Protein AF-A0A9X3XB84-F1 (afdb_monomer_lite)

Radius of gyration: 33.28 Å; chains: 1; bounding box: 114×68×50 Å

pLDDT: mean 75.84, std 18.49, range [40.47, 96.44]

Sequence (131 aa):
MSDSRAESTTTIMATLAIPPNALRITAPPPDTISQRNVEAMTGIPPRVFLEVVRAPGFPLPVTRLGKLRIVNRAAFVAWVEQGAFRAAPPPPPIADAAGELEGESAGEILEAVGLTETSRRAAGRARSPRP

Organism: NCBI:txid2829994

Secondary structure (DSSP, 8-state):
----------------PPPGGG---PPPPPSEEETTTHHHHHS--HHHHHHHTTSTT--S--EEETTEEEEEHHHHHHHIIIII--PPPPPPP-----S------HHHHHHHTT-----------------

Foldseek 3Di:
DDDDPPDDPDDDDDDDDDDPPNDDDDDDDDQKDWLVCCCVLPVDHSVNVVVLVPDPPNPFDWDDDPPITMGGSVVVNVCVVVVVPPDDPDDPPPPPPPDDDPDDPPQVVCVVVVHGDDDPDDDDDDDDDDD

Structure (mmCIF, N/CA/C/O backbone):
data_AF-A0A9X3XB84-F1
#
_entry.id   AF-A0A9X3XB84-F1
#
loop_
_atom_site.group_PDB
_atom_site.id
_atom_site.type_symbol
_atom_site.label_atom_id
_atom_site.label_alt_id
_atom_site.label_comp_id
_atom_site.label_asym_id
_atom_site.label_entity_id
_atom_site.label_seq_id
_atom_site.pdbx_PDB_ins_code
_atom_site.Cartn_x
_atom_site.Cartn_y
_atom_site.Cartn_z
_atom_site.occupancy
_atom_site.B_iso_or_equiv
_atom_site.auth_seq_id
_atom_site.auth_comp_id
_atom_site.auth_asym_id
_atom_site.auth_atom_id
_atom_site.pdbx_PDB_model_num
ATOM 1 N N . MET A 1 1 ? 59.943 -34.839 -18.657 1.00 46.16 1 MET A N 1
ATOM 2 C CA . MET A 1 1 ? 59.624 -33.657 -19.482 1.00 46.16 1 MET A CA 1
ATOM 3 C C . MET A 1 1 ? 58.115 -33.619 -19.609 1.00 46.16 1 MET A C 1
ATOM 5 O O . MET A 1 1 ? 57.564 -34.450 -20.315 1.00 46.16 1 MET A O 1
ATOM 9 N N . SER A 1 2 ? 57.460 -32.783 -18.805 1.00 52.25 2 SER A N 1
ATOM 10 C CA . SER A 1 2 ? 55.999 -32.698 -18.728 1.00 52.25 2 SER A CA 1
ATOM 11 C C . SER A 1 2 ? 55.567 -31.421 -19.436 1.00 52.25 2 SER A C 1
ATOM 13 O O . SER A 1 2 ? 55.792 -30.337 -18.903 1.00 52.25 2 SER A O 1
ATOM 15 N N . ASP A 1 3 ? 54.998 -31.544 -20.632 1.00 51.97 3 ASP A N 1
ATOM 16 C CA . ASP A 1 3 ? 54.396 -30.414 -21.338 1.00 51.97 3 ASP A CA 1
ATOM 17 C C . ASP A 1 3 ? 52.976 -30.192 -20.809 1.00 51.97 3 ASP A C 1
ATOM 19 O O . ASP A 1 3 ? 52.061 -30.984 -21.042 1.00 51.97 3 ASP A O 1
ATOM 23 N N . SER A 1 4 ? 52.814 -29.113 -20.044 1.00 63.00 4 SER A N 1
ATOM 24 C CA . SER A 1 4 ? 51.519 -28.585 -19.625 1.00 63.00 4 SER A CA 1
ATOM 25 C C . SER A 1 4 ? 50.922 -27.816 -20.802 1.00 63.00 4 SER A C 1
ATOM 27 O O . SER A 1 4 ? 51.392 -26.734 -21.155 1.00 63.00 4 SER A O 1
ATOM 29 N N . ARG A 1 5 ? 49.912 -28.394 -21.456 1.00 58.72 5 ARG A N 1
ATOM 30 C CA . ARG A 1 5 ? 49.214 -27.769 -22.582 1.00 58.72 5 ARG A CA 1
ATOM 31 C C . ARG A 1 5 ? 48.340 -26.635 -22.045 1.00 58.72 5 ARG A C 1
ATOM 33 O O . ARG A 1 5 ? 47.243 -26.876 -21.557 1.00 58.72 5 ARG A O 1
ATOM 40 N N . ALA A 1 6 ? 48.848 -25.409 -22.119 1.00 62.19 6 ALA A N 1
ATOM 41 C CA . ALA A 1 6 ? 48.086 -24.207 -21.813 1.00 62.19 6 ALA A CA 1
ATOM 42 C C . ALA A 1 6 ? 46.886 -24.103 -22.772 1.00 62.19 6 ALA A C 1
ATOM 44 O O . ALA A 1 6 ? 47.055 -23.899 -23.978 1.00 62.19 6 ALA A O 1
ATOM 45 N N . GLU A 1 7 ? 45.674 -24.277 -22.245 1.00 64.75 7 GLU A N 1
ATOM 46 C CA . GLU A 1 7 ? 44.443 -23.988 -22.977 1.00 64.75 7 GLU A CA 1
ATOM 47 C C . GLU A 1 7 ? 44.419 -22.499 -23.325 1.00 64.75 7 GLU A C 1
ATOM 49 O O . GLU A 1 7 ? 44.393 -21.617 -22.467 1.00 64.75 7 GLU A O 1
ATOM 54 N N . SER A 1 8 ? 44.506 -22.216 -24.619 1.00 69.31 8 SER A N 1
ATOM 55 C CA . SER A 1 8 ? 44.531 -20.866 -25.161 1.00 69.31 8 SER A CA 1
ATOM 56 C C . SER A 1 8 ? 43.088 -20.408 -25.348 1.00 69.31 8 SER A C 1
ATOM 58 O O . SER A 1 8 ? 42.448 -20.713 -26.355 1.00 69.31 8 SER A O 1
ATOM 60 N N . THR A 1 9 ? 42.556 -19.684 -24.363 1.00 74.00 9 THR A N 1
ATOM 61 C CA . THR A 1 9 ? 41.252 -19.021 -24.474 1.00 74.00 9 THR A CA 1
ATOM 62 C C . THR A 1 9 ? 41.305 -18.010 -25.617 1.00 74.00 9 THR A C 1
ATOM 64 O O . THR A 1 9 ? 41.877 -16.929 -25.493 1.00 74.00 9 THR A O 1
ATOM 67 N N . THR A 1 10 ? 40.730 -18.382 -26.758 1.00 81.50 10 THR A N 1
ATOM 68 C CA . THR A 1 10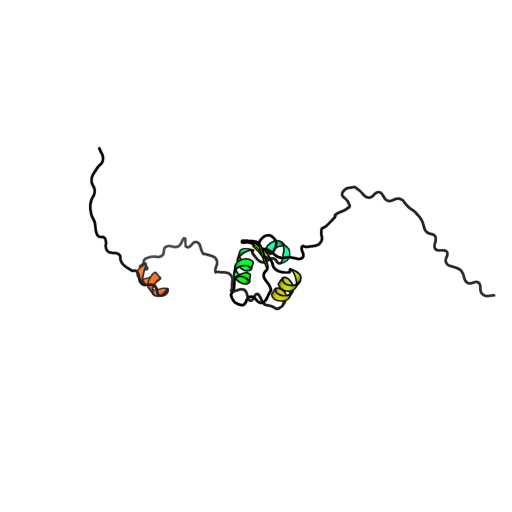 ? 40.639 -17.520 -27.938 1.00 81.50 10 THR A CA 1
ATOM 69 C C . THR A 1 10 ? 39.348 -16.716 -27.844 1.00 81.50 10 THR A C 1
ATOM 71 O O . THR A 1 10 ? 38.259 -17.252 -28.039 1.00 81.50 10 THR A O 1
ATOM 74 N N . THR A 1 11 ? 39.453 -15.429 -27.518 1.00 85.25 11 THR A N 1
ATOM 75 C CA . THR A 1 11 ? 38.296 -14.527 -27.468 1.00 85.25 11 THR A CA 1
ATOM 76 C C . THR A 1 11 ? 37.935 -14.077 -28.880 1.00 85.25 11 THR A C 1
ATOM 78 O O . THR A 1 11 ? 38.686 -13.341 -29.517 1.00 85.25 11 THR A O 1
ATOM 81 N N . ILE A 1 12 ? 36.770 -14.501 -29.367 1.00 84.88 12 ILE A N 1
ATOM 82 C CA . ILE A 1 12 ? 36.213 -14.071 -30.654 1.00 84.88 12 ILE A CA 1
ATOM 83 C C . ILE A 1 12 ? 35.319 -12.853 -30.405 1.00 84.88 12 ILE A C 1
ATOM 85 O O . ILE A 1 12 ? 34.368 -12.921 -29.629 1.00 84.88 12 ILE A O 1
ATOM 89 N N . MET A 1 13 ? 35.626 -11.732 -31.059 1.00 86.75 13 MET A N 1
ATOM 90 C CA . MET A 1 13 ? 34.835 -10.501 -30.984 1.00 86.75 13 MET A CA 1
ATOM 91 C C . MET A 1 13 ? 33.882 -10.420 -32.181 1.00 86.75 13 MET A C 1
ATOM 93 O O . MET A 1 13 ? 34.313 -10.543 -33.325 1.00 86.75 13 MET A O 1
ATOM 97 N N . ALA A 1 14 ? 32.597 -10.183 -31.922 1.00 86.50 14 ALA A N 1
ATOM 98 C CA . ALA A 1 14 ? 31.580 -9.953 -32.944 1.00 86.50 14 ALA A CA 1
ATOM 99 C C . ALA A 1 14 ? 30.692 -8.762 -32.552 1.00 86.50 14 ALA A C 1
ATOM 101 O O . ALA A 1 14 ? 30.440 -8.531 -31.369 1.00 86.50 14 ALA A O 1
ATOM 102 N N . THR A 1 15 ? 30.206 -8.006 -33.540 1.00 89.75 15 THR A N 1
ATOM 103 C CA . THR A 1 15 ? 29.282 -6.881 -33.330 1.00 89.75 15 THR A CA 1
ATOM 104 C C . THR A 1 15 ? 27.839 -7.357 -33.463 1.00 89.75 15 THR A C 1
ATOM 106 O O . THR A 1 15 ? 27.451 -7.873 -34.509 1.00 89.75 15 THR A O 1
ATOM 109 N N . LEU A 1 16 ? 27.029 -7.149 -32.422 1.00 88.00 16 LEU A N 1
ATOM 110 C CA . LEU A 1 16 ? 25.593 -7.426 -32.435 1.00 88.00 16 LEU A CA 1
ATOM 111 C C . LEU A 1 16 ? 24.808 -6.110 -32.489 1.00 88.00 16 LEU A C 1
ATOM 113 O O . LEU A 1 16 ? 24.994 -5.240 -31.639 1.00 88.00 16 LEU A O 1
ATOM 117 N N . ALA A 1 17 ? 23.905 -5.974 -33.461 1.00 89.94 17 ALA A N 1
ATOM 118 C CA .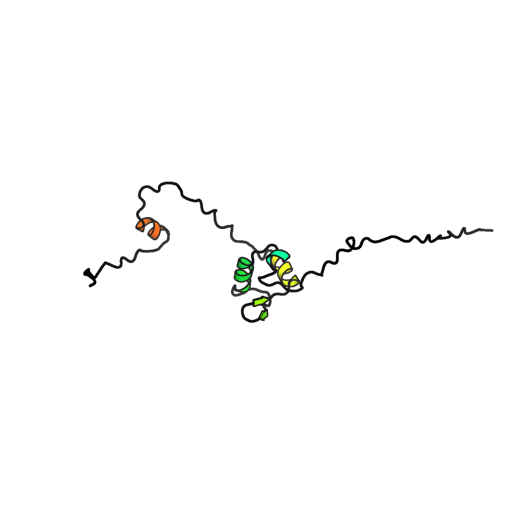 ALA A 1 17 ? 22.966 -4.858 -33.502 1.00 89.94 17 ALA A CA 1
ATOM 119 C C . ALA A 1 17 ? 21.814 -5.111 -32.516 1.00 89.94 17 ALA A C 1
ATOM 121 O O . ALA A 1 17 ? 21.081 -6.089 -32.655 1.00 89.94 17 ALA A O 1
ATOM 122 N N . ILE A 1 18 ? 21.641 -4.225 -31.533 1.00 87.88 18 ILE A N 1
ATOM 123 C CA . ILE A 1 18 ? 20.494 -4.241 -30.617 1.00 87.88 18 ILE A CA 1
ATOM 124 C C . ILE A 1 18 ? 19.407 -3.336 -31.219 1.00 87.88 18 ILE A C 1
ATOM 126 O O . ILE A 1 18 ? 19.647 -2.135 -31.363 1.00 87.88 18 ILE A O 1
ATOM 130 N N . PRO A 1 19 ? 18.224 -3.863 -31.593 1.00 90.75 19 PRO A N 1
ATOM 131 C CA . PRO A 1 19 ? 17.137 -3.037 -32.105 1.00 90.75 19 PRO A CA 1
ATOM 132 C C . PRO A 1 19 ? 16.701 -1.979 -31.077 1.00 90.75 19 PRO A C 1
ATOM 134 O O . PRO A 1 19 ? 16.659 -2.285 -29.884 1.00 90.75 19 PRO A O 1
ATOM 137 N N . PRO A 1 20 ? 16.272 -0.778 -31.505 1.00 83.00 20 PRO A N 1
ATOM 138 C CA . PRO A 1 20 ? 15.864 0.291 -30.587 1.00 83.00 20 PRO A CA 1
ATOM 139 C C . PRO A 1 20 ? 14.761 -0.125 -29.599 1.00 83.00 20 PRO A C 1
ATOM 141 O O . PRO A 1 20 ? 14.753 0.308 -28.452 1.00 83.00 20 PRO A O 1
ATOM 144 N N . ASN A 1 21 ? 13.863 -1.020 -30.024 1.00 89.19 21 ASN A N 1
ATOM 145 C CA . ASN A 1 21 ? 12.735 -1.503 -29.220 1.00 89.19 21 ASN A CA 1
ATOM 146 C C . ASN A 1 21 ? 13.057 -2.772 -28.405 1.00 89.19 21 ASN A C 1
ATOM 148 O O . ASN A 1 21 ? 12.171 -3.318 -27.747 1.00 89.19 21 ASN A O 1
ATOM 152 N N . ALA A 1 22 ? 14.293 -3.279 -28.474 1.00 88.31 22 ALA A N 1
ATOM 153 C CA . ALA A 1 22 ? 14.704 -4.483 -27.752 1.00 88.31 22 ALA A CA 1
ATOM 154 C C . ALA A 1 22 ? 15.024 -4.208 -26.274 1.00 88.31 22 ALA A C 1
ATOM 156 O O . ALA A 1 22 ? 15.023 -5.131 -25.462 1.00 88.31 22 ALA A O 1
ATOM 157 N N . LEU A 1 23 ? 15.264 -2.946 -25.905 1.00 86.06 23 LEU A N 1
ATOM 158 C CA . LEU A 1 23 ? 15.519 -2.552 -24.525 1.00 86.06 23 LEU A CA 1
ATOM 159 C C . LEU A 1 23 ? 14.214 -2.141 -23.844 1.00 86.06 23 LEU A C 1
ATOM 161 O O . LEU A 1 23 ? 13.593 -1.141 -24.198 1.00 86.06 23 LEU A O 1
ATOM 165 N N . ARG A 1 24 ? 13.807 -2.906 -22.828 1.00 88.31 24 ARG A N 1
ATOM 166 C CA . ARG A 1 24 ? 12.724 -2.521 -21.919 1.00 88.31 24 ARG A CA 1
ATOM 167 C C . ARG A 1 24 ? 13.332 -2.009 -20.625 1.00 88.31 24 ARG A C 1
ATOM 169 O O . ARG A 1 24 ? 13.950 -2.771 -19.890 1.00 88.31 24 ARG A O 1
ATOM 176 N N . ILE A 1 25 ? 13.142 -0.724 -20.346 1.00 83.94 25 ILE A N 1
ATOM 177 C CA . ILE A 1 25 ? 13.535 -0.122 -19.072 1.00 83.94 25 ILE A CA 1
ATOM 178 C C . ILE A 1 25 ? 12.317 -0.173 -18.151 1.00 83.94 25 ILE A C 1
ATOM 180 O O . ILE A 1 25 ? 11.334 0.530 -18.373 1.00 83.94 25 ILE A O 1
ATOM 184 N N . THR A 1 26 ? 12.370 -1.021 -17.128 1.00 83.50 26 THR A N 1
ATOM 185 C CA . THR A 1 26 ? 11.349 -1.075 -16.077 1.00 83.50 26 THR A CA 1
ATOM 186 C C . THR A 1 26 ? 11.856 -0.340 -14.848 1.00 83.50 26 THR A C 1
ATOM 188 O O . THR A 1 26 ? 12.894 -0.703 -14.294 1.00 83.50 26 THR A O 1
ATOM 191 N N . ALA A 1 27 ? 11.126 0.687 -14.416 1.00 82.31 27 ALA A N 1
ATOM 192 C CA . ALA A 1 27 ? 11.429 1.360 -13.162 1.00 82.31 27 ALA A CA 1
ATOM 193 C C . ALA A 1 27 ? 11.255 0.389 -11.978 1.00 82.31 27 ALA A C 1
ATOM 195 O O . ALA A 1 27 ? 10.361 -0.466 -12.018 1.00 82.31 27 ALA A O 1
ATOM 196 N N . PRO A 1 28 ? 12.077 0.515 -10.922 1.00 82.19 28 PRO A N 1
ATOM 197 C CA . PRO A 1 28 ? 11.856 -0.240 -9.701 1.00 82.19 28 PRO A CA 1
ATOM 198 C C . PRO A 1 28 ? 10.477 0.103 -9.107 1.00 82.19 28 PRO A C 1
ATOM 200 O O . PRO A 1 28 ? 10.018 1.246 -9.232 1.00 82.19 28 PRO A O 1
ATOM 203 N N . PRO A 1 29 ? 9.799 -0.863 -8.461 1.00 81.06 29 PRO A N 1
ATOM 204 C CA . PRO A 1 29 ? 8.525 -0.603 -7.809 1.00 81.06 29 PRO A CA 1
ATOM 205 C C . PRO A 1 29 ? 8.653 0.496 -6.742 1.00 81.06 29 PRO A C 1
ATOM 207 O O . PRO A 1 29 ? 9.671 0.547 -6.050 1.00 81.06 29 PRO A O 1
ATOM 210 N N . PRO A 1 30 ? 7.623 1.337 -6.545 1.00 87.06 30 PRO A N 1
ATOM 211 C CA . PRO A 1 30 ? 7.654 2.387 -5.532 1.00 87.06 30 PRO A CA 1
ATOM 212 C C . PRO A 1 30 ? 7.860 1.834 -4.116 1.00 87.06 30 PRO A C 1
ATOM 214 O O . PRO A 1 30 ? 7.254 0.833 -3.737 1.00 87.06 30 PRO A O 1
ATOM 217 N N . ASP A 1 31 ? 8.617 2.539 -3.277 1.00 93.25 31 ASP A N 1
ATOM 218 C CA . ASP A 1 31 ? 8.832 2.142 -1.874 1.00 93.25 31 ASP A CA 1
ATOM 219 C C . ASP A 1 31 ? 7.624 2.394 -0.965 1.00 93.25 31 ASP A C 1
ATOM 221 O O . ASP A 1 31 ? 7.597 1.979 0.196 1.00 93.25 31 ASP A O 1
ATOM 225 N N . THR A 1 32 ? 6.604 3.075 -1.483 1.00 95.75 32 THR A N 1
ATOM 226 C CA . THR A 1 32 ? 5.424 3.476 -0.723 1.00 95.75 32 THR A CA 1
ATOM 227 C C . THR A 1 32 ? 4.135 2.996 -1.369 1.00 95.75 32 THR A C 1
ATOM 229 O O . THR A 1 32 ? 3.986 2.957 -2.593 1.00 95.75 32 THR A O 1
ATOM 232 N N . ILE A 1 33 ? 3.176 2.659 -0.512 1.00 95.62 33 ILE A N 1
ATOM 233 C CA . ILE A 1 33 ? 1.804 2.343 -0.883 1.00 95.62 33 ILE A CA 1
ATOM 234 C C . ILE A 1 33 ? 0.905 3.517 -0.501 1.00 95.62 33 ILE A C 1
ATOM 236 O O . ILE A 1 33 ? 0.994 4.090 0.584 1.00 95.62 33 ILE A O 1
ATOM 240 N N . SER A 1 34 ? 0.017 3.854 -1.422 1.00 95.19 34 SER A N 1
ATOM 241 C CA . SER A 1 34 ? -1.026 4.858 -1.312 1.00 95.19 34 SER A CA 1
ATOM 242 C C . SER A 1 34 ? -2.300 4.326 -1.963 1.00 95.19 34 SER A C 1
ATOM 244 O O . SER A 1 34 ? -2.282 3.328 -2.682 1.00 95.19 34 SER A O 1
ATOM 246 N N . GLN A 1 35 ? -3.406 5.051 -1.808 1.00 94.88 35 GLN A N 1
ATOM 247 C CA . GLN A 1 35 ? -4.669 4.687 -2.453 1.00 94.88 35 GLN A CA 1
ATOM 248 C C . GLN A 1 35 ? -4.547 4.515 -3.983 1.00 94.88 35 GLN A C 1
ATOM 250 O O . GLN A 1 35 ? -5.292 3.736 -4.563 1.00 94.88 35 GLN A O 1
ATOM 255 N N . ARG A 1 36 ? -3.621 5.224 -4.646 1.00 92.69 36 ARG A N 1
ATOM 256 C CA . ARG A 1 36 ? -3.485 5.184 -6.113 1.00 92.69 36 ARG A CA 1
ATOM 257 C C . ARG A 1 36 ? -2.782 3.940 -6.644 1.00 92.69 36 ARG A C 1
ATOM 259 O O . ARG A 1 36 ? -3.029 3.567 -7.781 1.00 92.69 36 ARG A O 1
ATOM 266 N N . ASN A 1 37 ? -1.871 3.356 -5.872 1.00 93.94 37 ASN A N 1
ATOM 267 C CA . ASN A 1 37 ? -1.011 2.268 -6.344 1.00 93.94 37 ASN A CA 1
ATOM 268 C C . ASN A 1 37 ? -1.190 0.966 -5.557 1.00 93.94 37 ASN A C 1
ATOM 270 O O . ASN A 1 37 ? -0.639 -0.045 -5.976 1.00 93.94 37 ASN A O 1
ATOM 274 N N . VAL A 1 38 ? -1.951 0.968 -4.457 1.00 94.75 38 VAL A N 1
ATOM 275 C CA . VAL A 1 38 ? -2.145 -0.221 -3.615 1.00 94.75 38 VAL A CA 1
ATOM 276 C C . VAL A 1 38 ? -2.653 -1.419 -4.412 1.00 94.75 38 VAL A C 1
ATOM 278 O O . VAL A 1 38 ? -2.068 -2.489 -4.326 1.00 94.75 38 VAL A O 1
ATOM 281 N N . GLU A 1 39 ? -3.651 -1.227 -5.271 1.00 94.81 39 GLU A N 1
ATOM 282 C CA . GLU A 1 39 ? -4.232 -2.314 -6.060 1.00 94.81 39 GLU A CA 1
ATOM 283 C C . GLU A 1 39 ? -3.224 -2.913 -7.043 1.00 94.81 39 GLU A C 1
ATOM 285 O O . GLU A 1 39 ? -3.053 -4.126 -7.094 1.00 94.81 39 GLU A O 1
ATOM 290 N N . ALA A 1 40 ? -2.469 -2.069 -7.749 1.00 91.25 40 ALA A N 1
ATOM 291 C CA . ALA A 1 40 ? -1.435 -2.529 -8.671 1.00 91.25 40 ALA A CA 1
ATOM 292 C C . ALA A 1 40 ? -0.274 -3.254 -7.962 1.00 91.25 40 ALA A C 1
ATOM 294 O O . ALA A 1 40 ? 0.402 -4.069 -8.582 1.00 91.25 40 ALA A O 1
ATOM 295 N N . MET A 1 41 ? -0.011 -2.939 -6.689 1.00 90.25 41 MET A N 1
ATOM 296 C CA . MET A 1 41 ? 1.117 -3.496 -5.934 1.00 90.25 41 MET A CA 1
ATOM 297 C C . MET A 1 41 ? 0.752 -4.737 -5.118 1.00 90.25 41 MET A C 1
ATOM 299 O O . MET A 1 41 ? 1.611 -5.588 -4.911 1.00 90.25 41 MET A O 1
ATOM 303 N N . THR A 1 42 ? -0.480 -4.825 -4.614 1.00 90.12 42 THR A N 1
ATOM 304 C CA . THR A 1 42 ? -0.891 -5.878 -3.670 1.00 90.12 42 THR A CA 1
ATOM 305 C C . THR A 1 42 ? -2.186 -6.587 -4.059 1.00 90.12 42 THR A C 1
ATOM 307 O O . THR A 1 42 ? -2.591 -7.514 -3.366 1.00 90.12 42 THR A O 1
ATOM 310 N N . GLY A 1 43 ? -2.873 -6.144 -5.115 1.00 91.88 43 GLY A N 1
ATOM 311 C CA . GLY A 1 43 ? -4.199 -6.641 -5.497 1.00 91.88 43 GLY A CA 1
ATOM 312 C C . GLY A 1 43 ? -5.330 -6.199 -4.562 1.00 91.88 43 GLY A C 1
ATOM 313 O O . GLY A 1 43 ? -6.476 -6.596 -4.755 1.00 91.88 43 GLY A O 1
ATOM 314 N N . ILE A 1 44 ? -5.041 -5.384 -3.540 1.00 91.50 44 ILE A N 1
ATOM 315 C CA . ILE A 1 44 ? -6.045 -4.951 -2.561 1.00 91.50 44 ILE A CA 1
ATOM 316 C C . ILE A 1 44 ? -6.812 -3.745 -3.114 1.00 91.50 44 ILE A C 1
ATOM 318 O O . ILE A 1 44 ? -6.181 -2.740 -3.462 1.00 91.50 44 ILE A O 1
ATOM 322 N N . PRO A 1 45 ? -8.160 -3.773 -3.118 1.00 95.00 45 PRO A N 1
ATOM 323 C CA . PRO A 1 45 ? -8.951 -2.644 -3.580 1.00 95.00 45 PRO A CA 1
ATOM 324 C C . PRO A 1 45 ? -8.647 -1.360 -2.786 1.00 95.00 45 PRO A C 1
ATOM 326 O O . PRO A 1 45 ? -8.564 -1.398 -1.550 1.00 95.00 45 PRO A O 1
ATOM 329 N N . PRO A 1 46 ? -8.579 -0.182 -3.436 1.00 95.44 46 PRO A N 1
ATOM 330 C CA . PRO A 1 46 ? -8.226 1.074 -2.769 1.00 95.44 46 PRO A CA 1
ATOM 331 C C . PRO A 1 46 ? -9.151 1.457 -1.609 1.00 95.44 46 PRO A C 1
ATOM 333 O O . PRO A 1 46 ? -8.731 2.116 -0.654 1.00 95.44 46 PRO A O 1
ATOM 336 N N . ARG A 1 47 ? -10.424 1.052 -1.685 1.00 94.81 47 ARG A N 1
ATOM 337 C CA . ARG A 1 47 ? -11.416 1.266 -0.626 1.00 94.81 47 ARG A CA 1
ATOM 338 C C . ARG A 1 47 ? -11.081 0.467 0.632 1.00 94.81 47 ARG A C 1
ATOM 340 O O . ARG A 1 47 ? -11.035 1.045 1.713 1.00 94.81 47 ARG A O 1
ATOM 347 N N . VAL A 1 48 ? -10.778 -0.817 0.464 1.00 93.25 48 VAL A N 1
ATOM 348 C CA . VAL A 1 48 ? -10.409 -1.730 1.552 1.00 93.25 48 VAL A CA 1
ATOM 349 C C . VAL A 1 48 ? -9.121 -1.259 2.222 1.00 93.25 48 VAL A C 1
ATOM 351 O O . VAL A 1 48 ? -9.049 -1.175 3.444 1.00 93.25 48 VAL A O 1
ATOM 354 N N . PHE A 1 49 ? -8.133 -0.841 1.425 1.00 94.69 49 PHE A N 1
ATOM 355 C CA . PHE A 1 49 ? -6.929 -0.195 1.945 1.00 94.69 49 PHE A CA 1
ATOM 356 C C . PHE A 1 49 ? -7.265 0.994 2.852 1.00 94.69 49 PHE A C 1
ATOM 358 O O . PHE A 1 49 ? -6.755 1.071 3.968 1.00 94.69 49 PHE A O 1
ATOM 365 N N . LEU A 1 50 ? -8.133 1.910 2.403 1.00 95.12 50 LEU A N 1
ATOM 366 C CA . LEU A 1 50 ? -8.515 3.078 3.196 1.00 95.12 50 LEU A CA 1
ATOM 367 C C . LEU A 1 50 ? -9.251 2.721 4.485 1.00 95.12 50 LEU A C 1
ATOM 369 O O . LEU A 1 50 ? -9.018 3.385 5.493 1.00 95.12 50 LEU A O 1
ATOM 373 N N . GLU A 1 51 ? -10.142 1.735 4.449 1.00 94.12 51 GLU A N 1
ATOM 374 C CA . GLU A 1 51 ? -10.859 1.250 5.632 1.00 94.12 51 GLU A CA 1
ATOM 375 C C . GLU A 1 51 ? -9.865 0.712 6.668 1.00 94.12 51 GLU A C 1
ATOM 377 O O . GLU A 1 51 ? -9.871 1.154 7.817 1.00 94.12 51 GLU A O 1
ATOM 382 N N . VAL A 1 52 ? -8.920 -0.121 6.230 1.00 93.06 52 VAL A N 1
ATOM 383 C CA . VAL A 1 52 ? -7.873 -0.707 7.074 1.00 93.06 52 VAL A CA 1
ATOM 384 C C . VAL A 1 52 ? -6.964 0.356 7.694 1.00 93.06 52 VAL A C 1
ATOM 386 O O . VAL A 1 52 ? -6.814 0.402 8.911 1.00 93.06 52 VAL A O 1
ATOM 389 N N . VAL A 1 53 ? -6.392 1.269 6.901 1.00 93.56 53 VAL A N 1
ATOM 390 C CA . VAL A 1 53 ? -5.467 2.298 7.432 1.00 93.56 53 VAL A CA 1
ATOM 391 C C . VAL A 1 53 ? -6.171 3.397 8.241 1.00 93.56 53 VAL A C 1
ATOM 393 O O . VAL A 1 53 ? -5.523 4.312 8.765 1.00 93.56 53 VAL A O 1
ATOM 396 N N . ARG A 1 54 ? -7.508 3.393 8.276 1.00 93.06 54 ARG A N 1
ATOM 397 C CA . ARG A 1 54 ? -8.321 4.259 9.141 1.00 93.06 54 ARG A CA 1
ATOM 398 C C . ARG A 1 54 ? -8.761 3.554 10.416 1.00 93.06 54 ARG A C 1
ATOM 400 O O . ARG A 1 54 ? -9.166 4.262 11.336 1.00 93.06 54 ARG A O 1
ATOM 407 N N . ALA A 1 55 ? -8.689 2.226 10.467 1.00 91.81 55 ALA A N 1
ATOM 408 C CA . ALA A 1 55 ? -9.114 1.461 11.621 1.00 91.81 55 ALA A CA 1
ATOM 409 C C . ALA A 1 55 ? -8.317 1.886 12.869 1.00 91.81 55 ALA A C 1
ATOM 411 O O . ALA A 1 55 ? -7.089 2.046 12.800 1.00 91.81 55 ALA A O 1
ATOM 412 N N . PRO A 1 56 ? -8.990 2.090 14.013 1.00 86.00 56 PRO A N 1
ATOM 413 C CA . PRO A 1 56 ? -8.290 2.304 15.269 1.00 86.00 56 PRO A CA 1
ATOM 414 C C . PRO A 1 56 ? -7.469 1.047 15.584 1.00 86.00 56 PRO A C 1
ATOM 416 O O . PRO A 1 56 ? -8.001 -0.058 15.589 1.00 86.00 56 PRO A O 1
ATOM 419 N N . GLY A 1 57 ? -6.163 1.212 15.802 1.00 86.56 57 GLY A N 1
ATOM 420 C CA . GLY A 1 57 ? -5.253 0.093 16.076 1.00 86.56 57 GLY A CA 1
ATOM 421 C C . GLY A 1 57 ? -4.545 -0.496 14.854 1.00 86.56 57 GLY A C 1
ATOM 422 O O . GLY A 1 57 ? -3.880 -1.520 14.988 1.00 86.56 57 GLY A O 1
ATOM 423 N N . PHE A 1 58 ? -4.635 0.135 13.677 1.00 91.25 58 PHE A N 1
ATOM 424 C CA . PHE A 1 58 ? -3.779 -0.236 12.549 1.00 91.25 58 PHE A CA 1
ATOM 425 C C . PHE A 1 58 ? -2.288 -0.159 12.956 1.00 91.25 58 PHE A C 1
ATOM 427 O O . PHE A 1 58 ? -1.849 0.897 13.422 1.00 91.25 58 PHE A O 1
ATOM 434 N N . PRO A 1 59 ? -1.506 -1.247 12.805 1.00 91.38 59 PRO A N 1
ATOM 435 C CA . PRO A 1 59 ? -0.212 -1.373 13.478 1.00 91.38 59 PRO A CA 1
ATOM 436 C C . PRO A 1 59 ? 0.940 -0.668 12.756 1.00 91.38 59 PRO A C 1
ATOM 438 O O . PRO A 1 59 ? 2.004 -0.487 13.346 1.00 91.38 59 PRO A O 1
ATOM 441 N N . LEU A 1 60 ? 0.766 -0.286 11.485 1.00 93.69 60 LEU A N 1
ATOM 442 C CA . LEU A 1 60 ? 1.841 0.320 10.702 1.00 93.69 60 LEU A CA 1
ATOM 443 C C . LEU A 1 60 ? 1.787 1.854 10.743 1.00 93.69 60 LEU A C 1
ATOM 445 O O . LEU A 1 60 ? 0.698 2.436 10.711 1.00 93.69 60 LEU A O 1
ATOM 449 N N . PRO A 1 61 ? 2.947 2.537 10.732 1.00 94.19 61 PRO A N 1
ATOM 450 C CA . PRO A 1 61 ? 2.996 3.992 10.656 1.00 94.19 61 PRO A CA 1
ATOM 451 C C . PRO A 1 61 ? 2.364 4.514 9.362 1.00 94.19 61 PRO A C 1
ATOM 453 O O . PRO A 1 61 ? 2.778 4.140 8.265 1.00 94.19 61 PRO A O 1
ATOM 456 N N . VAL A 1 62 ? 1.392 5.421 9.488 1.00 95.19 62 VAL A N 1
ATOM 457 C CA . VAL A 1 62 ? 0.726 6.063 8.346 1.00 95.19 62 VAL A CA 1
ATOM 458 C C . VAL A 1 62 ? 1.141 7.526 8.263 1.00 95.19 62 VAL A C 1
ATOM 460 O O . VAL A 1 62 ? 0.750 8.344 9.098 1.00 95.19 62 VAL A O 1
ATOM 463 N N . THR A 1 63 ? 1.864 7.883 7.207 1.00 95.19 63 THR A N 1
ATOM 464 C CA . THR A 1 63 ? 2.172 9.278 6.885 1.00 95.19 63 THR A CA 1
ATOM 465 C C . THR A 1 63 ? 0.982 9.917 6.175 1.00 95.19 63 THR A C 1
ATOM 467 O O . THR A 1 63 ? 0.395 9.335 5.257 1.00 95.19 63 THR A O 1
ATOM 470 N N . ARG A 1 64 ? 0.605 11.131 6.592 1.00 94.56 64 ARG A N 1
ATOM 471 C CA . ARG A 1 64 ? -0.472 11.905 5.963 1.00 94.56 64 ARG A CA 1
ATOM 472 C C . ARG A 1 64 ? 0.099 13.058 5.150 1.00 94.56 64 ARG A C 1
ATOM 474 O O . ARG A 1 64 ? 0.904 13.828 5.661 1.00 94.56 64 ARG A O 1
ATOM 481 N N . LEU A 1 65 ? -0.386 13.208 3.923 1.00 90.94 65 LEU A N 1
ATOM 482 C CA . LEU A 1 65 ? -0.134 14.368 3.071 1.00 90.94 65 LEU A CA 1
ATOM 483 C C . LEU A 1 65 ? -1.487 14.959 2.660 1.00 90.94 65 LEU A C 1
ATOM 485 O O . LEU A 1 65 ? -2.131 14.509 1.710 1.00 90.94 65 LEU A O 1
ATOM 489 N N . GLY A 1 66 ? -1.987 15.906 3.456 1.00 92.88 66 GLY A N 1
ATOM 490 C CA . GLY A 1 66 ? -3.370 16.374 3.356 1.00 92.88 66 GLY A CA 1
ATOM 491 C C . GLY A 1 66 ? -4.365 15.231 3.594 1.00 92.88 66 GLY A C 1
ATOM 492 O O . GLY A 1 66 ? -4.413 14.652 4.679 1.00 92.88 66 GLY A O 1
ATOM 493 N N . LYS A 1 67 ? -5.157 14.890 2.568 1.00 91.06 67 LYS A N 1
ATOM 494 C CA . LYS A 1 67 ? -6.104 13.756 2.599 1.00 91.06 67 LYS A CA 1
ATOM 495 C C . LYS A 1 67 ? -5.453 12.414 2.237 1.00 91.06 67 LYS A C 1
ATOM 497 O O . LYS A 1 67 ? -6.059 11.368 2.472 1.00 91.06 67 LYS A O 1
ATOM 502 N N . LEU A 1 68 ? -4.254 12.440 1.654 1.00 92.44 68 LEU A N 1
ATOM 503 C CA . LEU A 1 68 ? -3.547 11.247 1.210 1.00 92.44 68 LEU A CA 1
ATOM 504 C C . LEU A 1 68 ? -2.935 10.513 2.404 1.00 92.44 68 LEU A C 1
ATOM 506 O O . LEU A 1 68 ? -2.390 11.133 3.317 1.00 92.44 68 LEU A O 1
ATOM 510 N N . ARG A 1 69 ? -3.017 9.184 2.370 1.00 94.81 69 ARG A N 1
ATOM 511 C CA . ARG A 1 69 ? -2.410 8.283 3.351 1.00 94.81 69 ARG A CA 1
ATOM 512 C C . ARG A 1 69 ? -1.377 7.420 2.653 1.00 94.81 69 ARG A C 1
ATOM 514 O O . ARG A 1 69 ? -1.679 6.847 1.605 1.00 94.81 69 ARG A O 1
ATOM 521 N N . ILE A 1 70 ? -0.187 7.373 3.233 1.00 95.75 70 ILE A N 1
ATOM 522 C CA . ILE A 1 70 ? 0.980 6.703 2.677 1.00 95.75 70 ILE A CA 1
ATOM 523 C C . ILE A 1 70 ? 1.570 5.790 3.749 1.00 95.75 70 ILE A C 1
ATOM 525 O O . ILE A 1 70 ? 1.699 6.187 4.906 1.00 95.75 70 ILE A O 1
ATOM 529 N N . VAL A 1 71 ? 1.921 4.574 3.354 1.00 96.44 71 VAL A N 1
ATOM 530 C CA . VAL A 1 71 ? 2.585 3.561 4.184 1.00 96.44 71 VAL A CA 1
ATOM 531 C C . VAL A 1 71 ? 3.806 3.021 3.449 1.00 96.44 71 VAL A C 1
ATOM 533 O O . VAL A 1 71 ? 3.860 3.035 2.218 1.00 96.44 71 VAL A O 1
ATOM 536 N N . ASN A 1 72 ? 4.795 2.535 4.197 1.00 96.19 72 ASN A N 1
ATOM 537 C CA . ASN A 1 72 ? 5.932 1.831 3.612 1.00 96.19 72 ASN A CA 1
ATOM 538 C C . ASN A 1 72 ? 5.458 0.521 2.955 1.00 96.19 72 ASN A C 1
ATOM 540 O O . ASN A 1 72 ? 4.745 -0.262 3.584 1.00 96.19 72 ASN A O 1
ATOM 544 N N . ARG A 1 73 ? 5.858 0.284 1.698 1.00 94.81 73 ARG A N 1
ATOM 545 C CA . ARG A 1 73 ? 5.428 -0.884 0.916 1.00 94.81 73 ARG A CA 1
ATOM 546 C C . ARG A 1 73 ? 5.862 -2.193 1.566 1.00 94.81 73 ARG A C 1
ATOM 548 O O . ARG A 1 73 ? 5.028 -3.071 1.739 1.00 94.81 73 ARG A O 1
ATOM 555 N N . ALA A 1 74 ? 7.142 -2.325 1.913 1.00 93.81 74 ALA A N 1
ATOM 556 C CA . ALA A 1 74 ? 7.696 -3.575 2.431 1.00 93.81 74 ALA A CA 1
ATOM 557 C C . ALA A 1 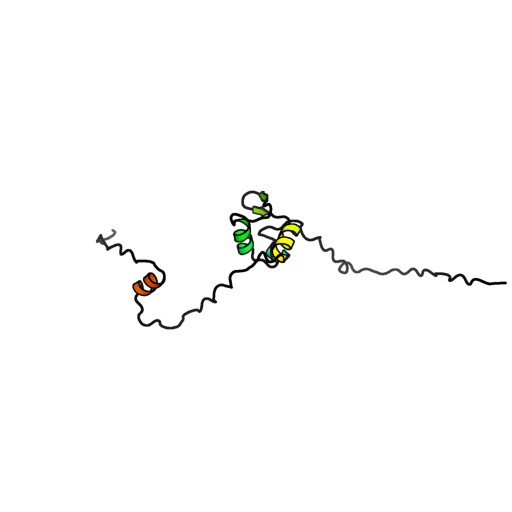74 ? 7.034 -3.976 3.756 1.00 93.81 74 ALA A C 1
ATOM 559 O O . ALA A 1 74 ? 6.607 -5.116 3.912 1.00 93.81 74 ALA A O 1
ATOM 560 N N . ALA A 1 75 ? 6.864 -3.017 4.671 1.00 93.88 75 ALA A N 1
ATOM 561 C CA . ALA A 1 75 ? 6.178 -3.254 5.939 1.00 93.88 75 ALA A CA 1
ATOM 562 C C . ALA A 1 75 ? 4.701 -3.628 5.739 1.00 93.88 75 ALA A C 1
ATOM 564 O O . ALA A 1 75 ? 4.193 -4.523 6.410 1.00 93.88 75 ALA A O 1
ATOM 565 N N . PHE A 1 76 ? 4.017 -2.965 4.800 1.00 93.69 76 PHE A N 1
ATOM 566 C CA . PHE A 1 76 ? 2.620 -3.258 4.488 1.00 93.69 76 PHE A CA 1
ATOM 567 C C . PHE A 1 76 ? 2.440 -4.652 3.885 1.00 93.69 76 PHE A C 1
ATOM 569 O O . PHE A 1 76 ? 1.571 -5.387 4.336 1.00 93.69 76 PHE A O 1
ATOM 576 N N . VAL A 1 77 ? 3.277 -5.044 2.922 1.00 92.81 77 VAL A N 1
ATOM 577 C CA . VAL A 1 77 ? 3.229 -6.384 2.315 1.00 92.81 77 VAL A CA 1
ATOM 578 C C . VAL A 1 77 ? 3.516 -7.465 3.356 1.00 92.81 77 VAL A C 1
ATOM 580 O O . VAL A 1 77 ? 2.714 -8.382 3.495 1.00 92.81 77 VAL A O 1
ATOM 583 N N . ALA A 1 78 ? 4.572 -7.307 4.160 1.00 92.62 78 ALA A N 1
ATOM 584 C CA . ALA A 1 78 ? 4.897 -8.259 5.221 1.00 92.62 78 ALA A CA 1
ATOM 585 C C . ALA A 1 78 ? 3.745 -8.419 6.228 1.00 92.62 78 ALA A C 1
ATOM 587 O O . ALA A 1 78 ? 3.436 -9.526 6.661 1.00 92.62 78 ALA A O 1
ATOM 588 N N . TRP A 1 79 ? 3.076 -7.320 6.580 1.00 91.75 79 TRP A N 1
ATOM 589 C CA . TRP A 1 79 ? 1.906 -7.348 7.454 1.00 91.75 79 TRP A CA 1
ATOM 590 C C . TRP A 1 79 ? 0.714 -8.089 6.822 1.00 91.75 79 TRP A C 1
ATOM 592 O O . TRP A 1 79 ? 0.060 -8.879 7.499 1.00 91.75 79 TRP A O 1
ATOM 602 N N . VAL A 1 80 ? 0.450 -7.891 5.526 1.00 90.12 80 VAL A N 1
ATOM 603 C CA . VAL A 1 80 ? -0.607 -8.616 4.796 1.00 90.12 80 VAL A CA 1
ATOM 604 C C . VAL A 1 80 ? -0.308 -10.117 4.738 1.00 90.12 80 VAL A C 1
ATOM 606 O O . VAL A 1 80 ? -1.189 -10.924 5.036 1.00 90.12 80 VAL A O 1
ATOM 609 N N . GLU A 1 81 ? 0.930 -10.491 4.402 1.00 89.06 81 GLU A N 1
ATOM 610 C CA . GLU A 1 81 ? 1.384 -11.885 4.292 1.00 89.06 81 GLU A CA 1
ATOM 611 C C . GLU A 1 81 ? 1.288 -12.649 5.619 1.00 89.06 81 GLU A C 1
ATOM 613 O O . GLU A 1 81 ? 1.009 -13.845 5.626 1.00 89.06 81 GLU A O 1
ATOM 618 N N . GLN A 1 82 ? 1.421 -11.958 6.755 1.00 87.00 82 GLN A N 1
ATOM 619 C CA . GLN A 1 82 ? 1.232 -12.525 8.098 1.00 87.00 82 GLN A CA 1
ATOM 620 C C . GLN A 1 82 ? -0.237 -12.855 8.436 1.00 87.00 82 GLN A C 1
ATOM 622 O O . GLN A 1 82 ? -0.552 -13.210 9.570 1.00 87.00 82 GLN A O 1
ATOM 627 N N . GLY A 1 83 ? -1.153 -12.761 7.467 1.00 74.38 83 GLY A N 1
ATOM 628 C CA . GLY A 1 83 ? -2.556 -13.136 7.635 1.00 74.38 83 GLY A CA 1
ATOM 629 C C . GLY A 1 83 ? -3.422 -12.025 8.223 1.00 74.38 83 GLY A C 1
ATOM 630 O O . GLY A 1 83 ? -4.529 -12.288 8.693 1.00 74.38 83 GLY A O 1
ATOM 631 N N . ALA A 1 84 ? -2.952 -10.775 8.177 1.00 63.28 84 ALA A N 1
ATOM 632 C CA . ALA A 1 84 ? -3.700 -9.635 8.698 1.00 63.28 84 ALA A CA 1
ATOM 633 C C . ALA A 1 84 ? -4.978 -9.319 7.900 1.00 63.28 84 ALA A C 1
ATOM 635 O O . ALA A 1 84 ? -5.867 -8.625 8.391 1.00 63.28 84 ALA A O 1
ATOM 636 N N . PHE A 1 85 ? -5.104 -9.883 6.696 1.00 60.94 85 PHE A N 1
ATOM 637 C CA . PHE A 1 85 ? -6.338 -9.918 5.922 1.00 60.94 85 PHE A CA 1
ATOM 638 C C . PHE A 1 85 ? -7.110 -11.219 6.171 1.00 60.94 85 PHE A C 1
ATOM 640 O O . PHE A 1 85 ? -7.275 -12.049 5.281 1.00 60.94 85 PHE A O 1
ATOM 647 N N . ARG A 1 86 ? -7.681 -11.384 7.369 1.00 55.44 86 ARG A N 1
ATOM 648 C CA . ARG A 1 86 ? -8.933 -12.151 7.458 1.00 55.44 86 ARG A CA 1
ATOM 649 C C . ARG A 1 86 ? -10.028 -11.277 6.856 1.00 55.44 86 ARG A C 1
ATOM 651 O O . ARG A 1 86 ? -10.681 -10.508 7.554 1.00 55.44 86 ARG A O 1
ATOM 658 N N . ALA A 1 87 ? -10.154 -11.336 5.533 1.00 49.66 87 ALA A N 1
ATOM 659 C CA . ALA A 1 87 ? -11.259 -10.717 4.826 1.00 49.66 87 ALA A CA 1
ATOM 660 C C . ALA A 1 87 ? -12.572 -11.285 5.382 1.00 49.66 87 ALA A C 1
ATOM 662 O O . ALA A 1 87 ? -12.747 -12.504 5.455 1.00 49.66 87 ALA A O 1
ATOM 663 N N . ALA A 1 88 ? -13.487 -10.403 5.786 1.00 51.53 88 ALA A N 1
ATOM 664 C CA . ALA A 1 88 ? -14.887 -10.779 5.902 1.00 51.53 88 ALA A CA 1
ATOM 665 C C . ALA A 1 88 ? -15.335 -11.373 4.551 1.00 51.53 88 ALA A C 1
ATOM 667 O O . ALA A 1 88 ? -14.846 -10.914 3.510 1.00 51.53 88 ALA A O 1
ATOM 668 N N . PRO A 1 89 ? -16.204 -12.402 4.549 1.00 48.47 89 PRO A N 1
ATOM 669 C CA . PRO A 1 89 ? -16.666 -13.014 3.312 1.00 48.47 89 PRO A CA 1
ATOM 670 C C . PRO A 1 89 ? -17.226 -11.935 2.376 1.00 48.47 89 PRO A C 1
ATOM 672 O O . PRO A 1 89 ? -17.779 -10.939 2.860 1.00 48.47 89 PRO A O 1
ATOM 675 N N . PRO A 1 90 ? -17.062 -12.095 1.049 1.00 52.22 90 PRO A N 1
ATOM 676 C CA . PRO A 1 90 ? -17.640 -11.160 0.096 1.00 52.22 90 PRO A CA 1
ATOM 677 C C . PRO A 1 90 ? -19.134 -10.992 0.412 1.00 52.22 90 PRO A C 1
ATOM 679 O O . PRO A 1 90 ? -19.786 -11.986 0.752 1.00 52.22 90 PRO A O 1
ATOM 682 N N . PRO A 1 91 ? -19.684 -9.763 0.343 1.00 59.12 91 PRO A N 1
ATOM 683 C CA . PRO A 1 91 ? -21.121 -9.585 0.485 1.00 59.12 91 PRO A CA 1
ATOM 684 C C . PRO A 1 91 ? -21.816 -10.505 -0.528 1.00 59.12 91 PRO A C 1
ATOM 686 O O . PRO A 1 91 ? -21.310 -10.646 -1.650 1.00 59.12 91 PRO A O 1
ATOM 689 N N . PRO A 1 92 ? -22.920 -11.172 -0.141 1.00 59.75 92 PRO A N 1
ATOM 690 C CA . PRO A 1 92 ? -23.637 -12.037 -1.061 1.00 59.75 92 PRO A CA 1
ATOM 691 C C . PRO A 1 92 ? -23.969 -11.242 -2.330 1.00 59.75 92 PRO A C 1
ATOM 693 O O . PRO A 1 92 ? -24.244 -10.039 -2.232 1.00 59.75 92 PRO A O 1
ATOM 696 N N . PRO A 1 93 ? -23.905 -11.872 -3.519 1.00 55.09 93 PRO A N 1
ATOM 697 C CA . PRO A 1 93 ? -24.328 -11.212 -4.742 1.00 55.09 93 PRO A CA 1
ATOM 698 C C . PRO A 1 93 ? -25.735 -10.670 -4.506 1.00 55.09 93 PRO A C 1
ATOM 700 O O . PRO A 1 93 ? -26.608 -11.401 -4.037 1.00 55.09 93 PRO A O 1
ATOM 703 N N . ILE A 1 94 ? -25.928 -9.378 -4.769 1.00 61.00 94 ILE A N 1
ATOM 704 C CA . ILE A 1 94 ? -27.255 -8.773 -4.763 1.00 61.00 94 ILE A CA 1
ATOM 705 C C . ILE A 1 94 ? -28.000 -9.500 -5.878 1.00 61.00 94 ILE A C 1
ATOM 707 O O . ILE A 1 94 ? -27.745 -9.259 -7.056 1.00 61.00 94 ILE A O 1
ATOM 711 N N . ALA A 1 95 ? -28.825 -10.478 -5.510 1.00 50.22 95 ALA A N 1
ATOM 712 C CA . ALA A 1 95 ? -29.764 -11.059 -6.439 1.00 50.22 95 ALA A CA 1
ATOM 713 C C . ALA A 1 95 ? -30.695 -9.916 -6.834 1.00 50.22 95 ALA A C 1
ATOM 715 O O . ALA A 1 95 ? -31.357 -9.339 -5.969 1.00 50.22 95 ALA A O 1
ATOM 716 N N . ASP A 1 96 ? -30.707 -9.557 -8.117 1.00 46.41 96 ASP A N 1
ATOM 717 C CA . ASP A 1 96 ? -31.812 -8.798 -8.680 1.00 46.41 96 ASP A CA 1
ATOM 718 C C . ASP A 1 96 ? -33.069 -9.631 -8.418 1.00 46.41 96 ASP A C 1
ATOM 720 O O . ASP A 1 96 ? -33.354 -10.604 -9.118 1.00 46.41 96 ASP A O 1
ATOM 724 N N . ALA A 1 97 ? -33.777 -9.300 -7.340 1.00 47.81 97 ALA A N 1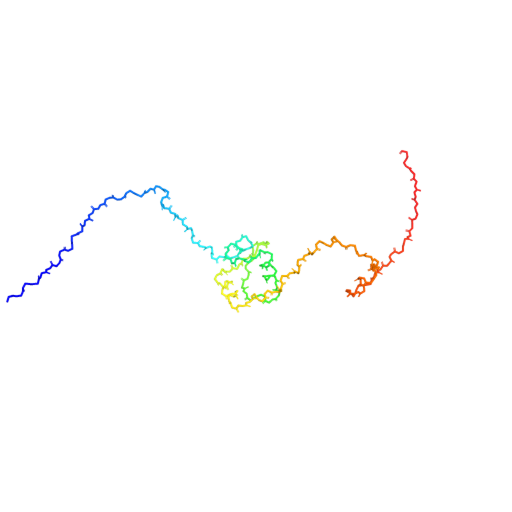
ATOM 725 C CA . ALA A 1 97 ? -35.051 -9.891 -6.981 1.00 47.81 97 ALA A CA 1
ATOM 726 C C . ALA A 1 97 ? -36.116 -9.360 -7.950 1.00 47.81 97 ALA A C 1
ATOM 728 O O . ALA A 1 97 ? -36.985 -8.570 -7.598 1.00 47.81 97 ALA A O 1
ATOM 729 N N . ALA A 1 98 ? -36.027 -9.794 -9.205 1.00 49.97 98 ALA A N 1
ATOM 730 C CA . ALA A 1 98 ? -37.157 -9.877 -10.110 1.00 49.97 98 ALA A CA 1
ATOM 731 C C . ALA A 1 98 ? -37.917 -11.167 -9.767 1.00 49.97 98 ALA A C 1
ATOM 733 O O . ALA A 1 98 ? -37.824 -12.176 -10.460 1.00 49.97 98 ALA A O 1
ATOM 734 N N . GLY A 1 99 ? -38.600 -11.147 -8.628 1.00 40.47 99 GLY A N 1
ATOM 735 C CA . GLY A 1 99 ? -39.422 -12.245 -8.139 1.00 40.47 99 GLY A CA 1
ATOM 736 C C . GLY A 1 99 ? -40.394 -11.690 -7.114 1.00 40.47 99 GLY A C 1
ATOM 737 O O . GLY A 1 99 ? -39.977 -11.229 -6.058 1.00 40.47 99 GLY A O 1
ATOM 738 N N . GLU A 1 100 ? -41.663 -11.654 -7.498 1.00 49.06 100 GLU A N 1
ATOM 739 C CA . GLU A 1 100 ? -42.798 -11.091 -6.774 1.00 49.06 100 GLU A CA 1
ATOM 740 C C . GLU A 1 100 ? -42.827 -11.547 -5.306 1.00 49.06 100 GLU A C 1
ATOM 742 O O . GLU A 1 100 ? -43.056 -12.717 -5.009 1.00 49.06 100 GLU A O 1
ATOM 747 N N . LEU A 1 101 ? -42.597 -10.612 -4.379 1.00 45.59 101 LEU A N 1
ATOM 748 C CA . LEU A 1 101 ? -42.920 -10.806 -2.968 1.00 45.59 101 LEU A CA 1
ATOM 749 C C . LEU A 1 101 ? -44.388 -10.423 -2.781 1.00 45.59 101 LEU A C 1
ATOM 751 O O . LEU A 1 101 ? -44.737 -9.254 -2.595 1.00 45.59 101 LEU A O 1
ATOM 755 N N . GLU A 1 102 ? -45.252 -11.427 -2.897 1.00 47.69 102 GLU A N 1
ATOM 756 C CA . GLU A 1 102 ? -46.617 -11.370 -2.393 1.00 47.69 102 GLU A CA 1
ATOM 757 C C . GLU A 1 102 ? -46.579 -11.102 -0.881 1.00 47.69 102 GLU A C 1
ATOM 759 O O . GLU A 1 102 ? -46.340 -11.992 -0.076 1.00 47.69 102 GLU A O 1
ATOM 764 N N . GLY A 1 103 ? -46.842 -9.850 -0.507 1.00 53.53 103 GLY A N 1
ATOM 765 C CA . GLY A 1 103 ? -47.509 -9.515 0.747 1.00 53.53 103 GLY A CA 1
ATOM 766 C C . GLY A 1 103 ? -46.749 -9.756 2.052 1.00 53.53 103 GLY A C 1
ATOM 767 O O . GLY A 1 103 ? -47.332 -10.326 2.963 1.00 53.53 103 GLY A O 1
ATOM 768 N N . GLU A 1 104 ? -45.538 -9.223 2.208 1.00 56.53 104 GLU A N 1
ATOM 769 C CA . GLU A 1 104 ? -44.972 -8.957 3.540 1.00 56.53 104 GLU A CA 1
ATOM 770 C C . GLU A 1 104 ? -44.934 -7.444 3.758 1.00 56.53 104 GLU A C 1
ATOM 772 O O . GLU A 1 104 ? -44.291 -6.680 3.033 1.00 56.53 104 GLU A O 1
ATOM 777 N N . SER A 1 105 ? -45.736 -6.995 4.721 1.00 63.91 105 SER A N 1
ATOM 778 C CA . SER A 1 105 ? -45.847 -5.591 5.103 1.00 63.91 105 SER A CA 1
ATOM 779 C C . SER A 1 105 ? -44.459 -5.039 5.425 1.00 63.91 105 SER A C 1
ATOM 781 O O . SER A 1 105 ? -43.687 -5.678 6.137 1.00 63.91 105 SER A O 1
ATOM 783 N N . ALA A 1 106 ? -44.147 -3.820 4.972 1.00 63.06 106 ALA A N 1
ATOM 784 C CA . ALA A 1 106 ? -42.880 -3.152 5.283 1.00 63.06 106 ALA A CA 1
ATOM 785 C C . ALA A 1 106 ? -42.567 -3.132 6.796 1.00 63.06 106 ALA A C 1
ATOM 787 O O . ALA A 1 106 ? -41.400 -3.112 7.181 1.00 63.06 106 ALA A O 1
ATOM 788 N N . GLY A 1 107 ? -43.598 -3.208 7.646 1.00 69.19 107 GLY A N 1
ATOM 789 C CA . GLY A 1 107 ? -43.451 -3.360 9.092 1.00 69.19 107 GLY A CA 1
ATOM 790 C C . GLY A 1 107 ? -42.750 -4.654 9.528 1.00 69.19 107 GLY A C 1
ATOM 791 O O . GLY A 1 107 ? -41.882 -4.583 10.391 1.00 69.19 107 GLY A O 1
ATOM 792 N N . GLU A 1 108 ? -43.051 -5.803 8.915 1.00 68.75 108 GLU A N 1
ATOM 793 C CA . GLU A 1 108 ? -42.412 -7.094 9.248 1.00 68.75 108 GLU A CA 1
ATOM 794 C C . GLU A 1 108 ? -40.933 -7.104 8.862 1.00 68.75 108 GLU A C 1
ATOM 796 O O . GLU A 1 108 ? -40.080 -7.566 9.621 1.00 68.75 108 GLU A O 1
ATOM 801 N N . ILE A 1 109 ? -40.611 -6.517 7.706 1.00 71.94 109 ILE A N 1
ATOM 802 C CA . ILE A 1 109 ? -39.229 -6.402 7.227 1.00 71.94 109 ILE A CA 1
ATOM 803 C C . ILE A 1 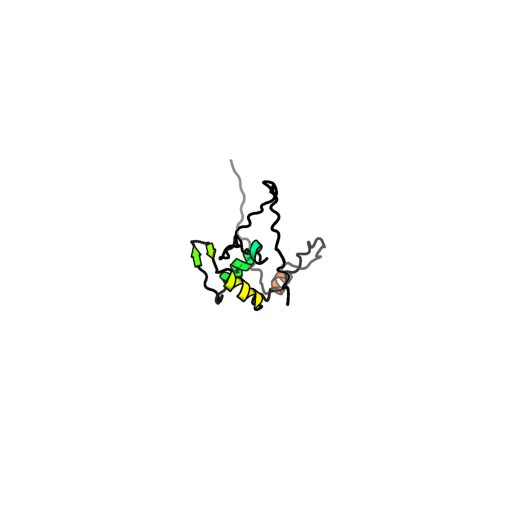109 ? -38.406 -5.533 8.184 1.00 71.94 109 ILE A C 1
ATOM 805 O O . ILE A 1 109 ? -37.260 -5.859 8.493 1.00 71.94 109 ILE A O 1
ATOM 809 N N . LEU A 1 110 ? -38.982 -4.428 8.666 1.00 74.88 110 LEU A N 1
ATOM 810 C CA . LEU A 1 110 ? -38.317 -3.526 9.604 1.00 74.88 110 LEU A CA 1
ATOM 811 C C . LEU A 1 110 ? -38.139 -4.176 10.985 1.00 74.88 110 LEU A C 1
ATOM 813 O O . LEU A 1 110 ? -37.066 -4.053 11.581 1.00 74.88 110 LEU A O 1
ATOM 817 N N . GLU A 1 111 ? -39.129 -4.935 11.454 1.00 75.31 111 GLU A N 1
ATOM 818 C CA . GLU A 1 111 ? -39.058 -5.664 12.722 1.00 75.31 111 GLU A CA 1
ATOM 819 C C . GLU A 1 111 ? -37.972 -6.751 12.705 1.00 75.31 111 GLU A C 1
ATOM 821 O O . GLU A 1 111 ? -37.193 -6.854 13.656 1.00 75.31 111 GLU A O 1
ATOM 826 N N . ALA A 1 112 ? -37.824 -7.482 11.595 1.00 70.62 112 ALA A N 1
ATOM 827 C CA . ALA A 1 112 ? -36.784 -8.500 11.432 1.00 70.62 112 ALA A CA 1
ATOM 828 C C . ALA A 1 112 ? -35.351 -7.940 11.559 1.00 70.62 112 ALA A C 1
ATOM 830 O O . ALA A 1 112 ? -34.435 -8.655 11.969 1.00 70.62 112 ALA A O 1
ATOM 831 N N . VAL A 1 113 ? -35.148 -6.654 11.246 1.00 76.06 113 VAL A N 1
ATOM 832 C CA . VAL A 1 113 ? -33.854 -5.960 11.382 1.00 76.06 113 VAL A CA 1
ATOM 833 C C . VAL A 1 113 ? -33.761 -5.090 12.644 1.00 76.06 113 VAL A C 1
ATOM 835 O O . VAL A 1 113 ? -32.802 -4.333 12.802 1.00 76.06 113 VAL A O 1
ATOM 838 N N . GLY A 1 114 ? -34.725 -5.209 13.564 1.00 67.69 114 GLY A N 1
ATOM 839 C CA . GLY A 1 114 ? -34.741 -4.499 14.845 1.00 67.69 114 GLY A CA 1
ATOM 840 C C . GLY A 1 114 ? -35.039 -3.001 14.731 1.00 67.69 114 GLY A C 1
ATOM 841 O O . GLY A 1 114 ? -34.633 -2.223 15.596 1.00 67.69 114 GLY A O 1
ATOM 842 N N . LEU A 1 115 ? -35.718 -2.581 13.662 1.00 62.50 115 LEU A N 1
ATOM 843 C CA . LEU A 1 115 ? -36.082 -1.192 13.394 1.00 62.50 115 LEU A CA 1
ATOM 844 C C . LEU A 1 115 ? -37.603 -1.020 13.499 1.00 62.50 115 LEU A C 1
ATOM 846 O O . LEU A 1 115 ? -38.367 -1.784 12.927 1.00 62.50 115 LEU A O 1
ATOM 850 N N . THR A 1 116 ? -38.069 0.016 14.198 1.00 63.69 116 THR A N 1
ATOM 851 C CA . THR A 1 116 ? -39.505 0.338 14.284 1.00 63.69 116 THR A CA 1
ATOM 852 C C . THR A 1 116 ? -39.852 1.565 13.449 1.00 63.69 116 THR A C 1
ATOM 854 O O . THR A 1 116 ? -39.241 2.627 13.613 1.00 63.69 116 THR A O 1
ATOM 857 N N . GLU A 1 117 ? -40.863 1.447 12.586 1.00 59.09 117 GLU A N 1
ATOM 858 C CA . GLU A 1 117 ? -41.333 2.537 11.729 1.00 59.09 117 GLU A CA 1
ATOM 859 C C . GLU A 1 117 ? -41.948 3.677 12.558 1.00 59.09 117 GLU A C 1
ATOM 861 O O . GLU A 1 117 ? -42.924 3.508 13.290 1.00 59.09 117 GLU A O 1
ATOM 866 N N . THR A 1 118 ? -41.379 4.878 12.456 1.00 62.72 118 THR A N 1
ATOM 867 C CA . THR A 1 118 ? -41.883 6.059 13.167 1.00 62.72 118 THR A CA 1
ATOM 868 C C . THR A 1 118 ? -42.893 6.784 12.276 1.00 62.72 118 THR A C 1
ATOM 870 O O . THR A 1 118 ? -42.538 7.667 11.498 1.00 62.72 118 THR A O 1
ATOM 873 N N . SER A 1 119 ? -44.173 6.408 12.367 1.00 51.19 119 SER A N 1
ATOM 874 C CA . SER A 1 119 ? -45.263 7.058 11.623 1.00 51.19 119 SER A CA 1
ATOM 875 C C . SER A 1 119 ? -45.342 8.557 11.955 1.00 51.19 119 SER A C 1
ATOM 877 O O . SER A 1 119 ? -45.917 8.968 12.969 1.00 51.19 119 SER A O 1
ATOM 879 N N . ARG A 1 120 ? -44.833 9.410 11.059 1.00 46.62 120 ARG A N 1
ATOM 880 C CA . ARG A 1 120 ? -45.084 10.854 11.087 1.00 46.62 120 ARG A CA 1
ATOM 881 C C . ARG A 1 120 ? -46.454 11.101 10.447 1.00 46.62 120 ARG A C 1
ATOM 883 O O . ARG A 1 120 ? -46.570 11.253 9.235 1.00 46.62 120 ARG A O 1
ATOM 890 N N . ARG A 1 121 ? -47.507 11.087 11.274 1.00 44.41 121 ARG A N 1
ATOM 891 C CA . ARG A 1 121 ? -48.879 11.427 10.866 1.00 44.41 121 ARG A CA 1
ATOM 892 C C . ARG A 1 121 ? -48.890 12.731 10.064 1.00 44.41 121 ARG A C 1
ATOM 894 O O . ARG A 1 121 ? -48.381 13.756 10.513 1.00 44.41 121 ARG A O 1
ATOM 901 N N . ALA A 1 122 ? -49.526 12.658 8.900 1.00 52.44 122 ALA A N 1
ATOM 902 C CA . ALA A 1 122 ? -49.915 13.782 8.072 1.00 52.44 122 ALA A CA 1
ATOM 903 C C . ALA A 1 122 ? -50.643 14.856 8.898 1.00 52.44 122 ALA A C 1
ATOM 905 O O . ALA A 1 122 ? -51.692 14.604 9.490 1.00 52.44 122 ALA A O 1
ATOM 906 N N . ALA A 1 123 ? -50.100 16.069 8.885 1.00 42.12 123 ALA A N 1
ATOM 907 C CA . ALA A 1 123 ? -50.788 17.281 9.290 1.00 42.12 123 ALA A CA 1
ATOM 908 C C . ALA A 1 123 ? -50.529 18.342 8.214 1.00 42.12 123 ALA A C 1
ATOM 910 O O . ALA A 1 123 ? -49.386 18.737 8.002 1.00 42.12 123 ALA A O 1
ATOM 911 N N . GLY A 1 124 ? -51.592 18.793 7.541 1.00 43.41 124 GLY A N 1
ATOM 912 C CA . GLY A 1 124 ? -51.581 20.079 6.835 1.00 43.41 124 GLY A CA 1
ATOM 913 C C . GLY A 1 124 ? -51.858 20.064 5.329 1.00 43.41 124 GLY A C 1
ATOM 914 O O . GLY A 1 124 ? -50.982 20.340 4.521 1.00 43.41 124 GLY A O 1
ATOM 915 N N . ARG A 1 125 ? -53.128 19.840 4.972 1.00 44.44 125 ARG A N 1
ATOM 916 C CA . ARG A 1 125 ? -53.909 20.575 3.941 1.00 44.44 125 ARG A CA 1
ATOM 917 C C . ARG A 1 125 ? -53.336 22.005 3.717 1.00 44.44 125 ARG A C 1
ATOM 919 O O . ARG A 1 125 ? -53.040 22.665 4.701 1.00 44.44 125 ARG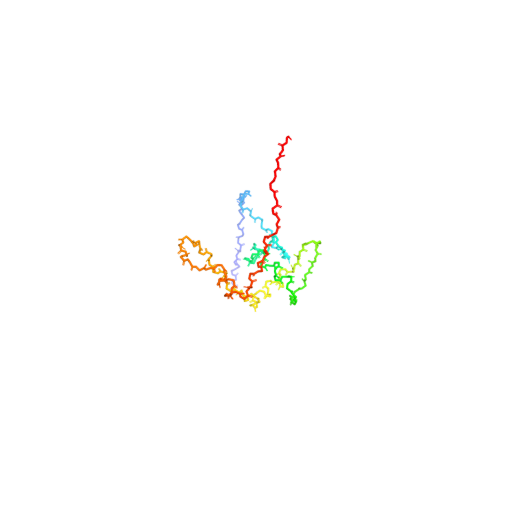 A O 1
ATOM 926 N N . ALA A 1 126 ? -53.166 22.572 2.518 1.00 43.41 126 ALA A N 1
ATOM 927 C CA . ALA A 1 126 ? -54.184 22.840 1.503 1.00 43.41 126 ALA A CA 1
ATOM 928 C C . ALA A 1 126 ? -53.568 23.285 0.152 1.00 43.41 126 ALA A C 1
ATOM 930 O O . ALA A 1 126 ? -52.539 23.954 0.108 1.00 43.41 126 ALA A O 1
ATOM 931 N N . ARG A 1 127 ? -54.268 22.967 -0.945 1.00 46.69 127 ARG A N 1
ATOM 932 C CA . ARG A 1 127 ? -54.106 23.577 -2.279 1.00 46.69 127 ARG A CA 1
ATOM 933 C C . ARG A 1 127 ? -54.671 25.003 -2.293 1.00 46.69 127 ARG A C 1
ATOM 935 O O . ARG A 1 127 ? -55.671 25.239 -1.618 1.00 46.69 127 ARG A O 1
ATOM 942 N N . SER A 1 128 ? -54.139 25.874 -3.160 1.00 49.75 128 SER A N 1
ATOM 943 C CA . SER A 1 128 ? -54.851 26.597 -4.250 1.00 49.75 128 SER A CA 1
ATOM 944 C C . SER A 1 128 ? -53.928 27.697 -4.869 1.00 49.75 128 SER A C 1
ATOM 946 O O . SER A 1 128 ? -52.758 27.732 -4.488 1.00 49.75 128 SER A O 1
ATOM 948 N N . PRO A 1 129 ? -54.309 28.442 -5.935 1.00 56.41 129 PRO A N 1
ATOM 949 C CA . PRO A 1 129 ? -53.635 28.393 -7.238 1.00 56.41 129 PRO A CA 1
ATOM 950 C C . PRO A 1 129 ? -52.924 29.710 -7.625 1.00 56.41 129 PRO A C 1
ATOM 952 O O . PRO A 1 129 ? -53.167 30.766 -7.047 1.00 56.41 129 PRO A O 1
ATOM 955 N N . ARG A 1 130 ? -52.055 29.643 -8.641 1.00 42.47 130 ARG A N 1
ATOM 956 C CA . ARG A 1 130 ? -51.411 30.803 -9.289 1.00 42.47 130 ARG A CA 1
ATOM 957 C C . ARG A 1 130 ? -52.403 31.605 -10.148 1.00 42.47 130 ARG A C 1
ATOM 959 O O . ARG A 1 130 ? -53.110 30.978 -10.938 1.00 42.47 130 ARG A O 1
ATOM 966 N N . PRO A 1 131 ? -52.367 32.944 -10.098 1.00 58.00 131 PRO A N 1
ATOM 967 C CA . PRO A 1 131 ? -52.367 33.795 -11.283 1.00 58.00 131 PRO A CA 1
ATOM 968 C C . PRO A 1 131 ? -50.942 33.988 -11.832 1.00 58.00 131 PRO A C 1
ATOM 970 O O . PRO A 1 131 ? -49.984 34.042 -11.022 1.00 58.00 131 PRO A O 1
#